Protein 2NXQ (pdb70)

Solvent-accessible surface area: 11080 Å² total; per-residue (Å²): 108,137,80,82,80,152,88,28,12,119,105,60,93,54,62,48,54,161,114,23,65,123,63,32,70,65,91,116,153,55,79,117,92,104,90,107,120,92,112,69,85,143,80,23,8,82,92,63,90,51,99,55,58,163,95,12,109,57,132,44,113,49,116,104,73,82,116,158,78,87,86,161,84,29,12,119,105,57,97,54,60,50,42,165,121,23,65,130,58,34,70,57,87,109,144,57,78,128,92,103,99,103,120,90,114,72,82,144,79,28,7,82,90,61,88,54,100,49,54,161,96,11,104,62,156,69,115,63,129,127

Secondary structure (DSSP, 8-state):
-HHHHHHH-TT-SS---HHHHHHHHHHHHHHHHHHHHHHHHHHH-TT-SSS--HHHHHHHTTTT--/-HHHHHHH-TT-SS---HHHHHHHHHHHHHHHHHHHHHHHHHHH-TT-SSS--HHHHHHH-S--

Organism: Entamoeba histolytica (strain ATCC 30459 / HM-1:IMSS / ABRM) (NCBI:txid294381)

GO terms:
  GO:0051015 actin filament binding (F, IDA)
  GO:0005509 calcium ion binding (F, IDA)
  GO:0001891 phagocytic cup (C, IDA)
  GO:0005737 cytoplasm (C, IDA)
  GO:0031143 pseudopodium (C, IDA)
  GO:0003785 actin monomer binding (F, IDA)
  GO:0045859 regulation of protein kinase activity (P, IDA)
  GO:0032231 regulation of actin filament bundle assembly (P, IDA)
  GO:1905303 positive regulation of macropinocytosis (P, IMP)
  GO:0050766 positive regulation of phagocytosis (P, IMP)

InterPro domains:
  IPR002048 EF-hand domain [PF13499] (4-62)
  IPR002048 EF-hand domain [PF13499] (77-132)
  IPR002048 EF-hand domain [PS50222] (1-32)
  IPR002048 EF-hand domain [PS50222] (33-68)
  IPR002048 EF-hand domain [PS50222] (72-107)
  IPR002048 EF-hand domain [PS50222] (108-134)
  IPR002048 EF-hand domain [SM00054] (1-29)
  IPR002048 EF-hand domain [SM00054] (37-65)
  IPR002048 EF-hand domain [SM00054] (76-104)
  IPR002048 EF-hand domain [SM00054] (108-134)
  IPR011992 EF-hand domain pair [SSF47473] (4-131)
  IPR018247 EF-Hand 1, calcium-binding site [PS00018] (10-22)
  IPR018247 EF-Hand 1, calcium-binding site [PS00018] (46-58)
  IPR018247 EF-Hand 1, calcium-binding site [PS00018] (85-97)
  IPR018247 EF-Hand 1, calcium-binding site [PS00018] (117-129)
  IPR039647 EF-hand domain pair protein CML-like [PTHR10891] (3-60)

Radius of gyration: 22.13 Å; Cα contacts (8 Å, |Δi|>4): 58; chains: 2; bounding box: 46×58×41 Å

Sequence (130 aa):
AEALFKEIDVNGDGAVSYEEVKAFVSKKRAIKNEQLLQLIFKSIDADGNGEIDQNEFAKFYGSIQGAEALFKEIDVNGDGAVSYEEVKAFVSKKRAIKNEQLLQLIFKSIDADGNGEIDQNEFAKFYGSI

CATH classification: 1.10.238.10

Structure (mmCIF, N/CA/C/O backbone):
data_2NXQ
#
_entry.id   2NXQ
#
_cell.length_a   95.250
_cell.length_b   95.250
_cell.length_c   64.996
_cell.angle_alpha   90.000
_cell.angle_beta   90.000
_cell.angle_gamma   120.000
#
_symmetry.space_group_name_H-M   'P 63'
#
loop_
_entity.id
_entity.type
_entity.pdbx_description
1 polymer 'Calcium-binding protein'
2 non-polymer 'CALCIUM ION'
3 non-polymer 'ACETATE ION'
4 water water
#
loop_
_atom_site.group_PDB
_atom_site.id
_atom_site.type_symbol
_atom_site.label_atom_id
_atom_site.label_alt_id
_atom_site.label_comp_id
_atom_site.label_asym_id
_atom_site.label_entity_id
_atom_site.label_seq_id
_atom_site.pdbx_PDB_ins_code
_atom_site.Cartn_x
_atom_site.Cartn_y
_atom_site.Cartn_z
_atom_site.occupancy
_atom_site.B_iso_or_equiv
_atom_site.auth_seq_id
_atom_site.auth_comp_id
_atom_site.auth_asym_id
_atom_site.auth_atom_id
_atom_site.pdbx_PDB_model_num
ATOM 1 N N . ALA A 1 2 ? 28.970 -48.661 11.361 1.00 95.39 2 ALA A N 1
ATOM 2 C CA . ALA A 1 2 ? 28.428 -47.416 10.712 1.00 96.52 2 ALA A CA 1
ATOM 3 C C . ALA A 1 2 ? 28.119 -47.679 9.243 1.00 96.31 2 ALA A C 1
ATOM 4 O O . ALA A 1 2 ? 29.022 -48.004 8.467 1.00 95.73 2 ALA A O 1
ATOM 6 N N . GLU A 1 3 ? 26.860 -47.481 8.855 1.00 95.81 3 GLU A N 1
ATOM 7 C CA . GLU A 1 3 ? 26.418 -47.776 7.497 1.00 93.90 3 GLU A CA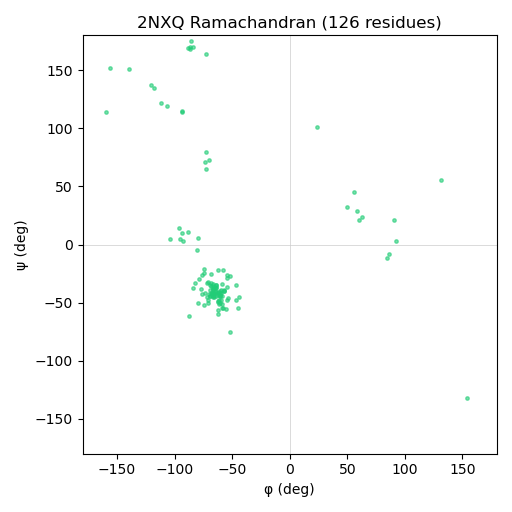 1
ATOM 8 C C . GLU A 1 3 ? 26.517 -46.774 6.356 1.00 89.90 3 GLU A C 1
ATOM 9 O O . GLU A 1 3 ? 27.175 -47.064 5.357 1.00 89.17 3 GLU A O 1
ATOM 15 N N . ALA A 1 4 ? 25.852 -45.625 6.444 1.00 85.45 4 ALA A N 1
ATOM 16 C CA . ALA A 1 4 ? 25.952 -44.689 5.327 1.00 80.75 4 ALA A CA 1
ATOM 17 C C . ALA A 1 4 ? 27.378 -44.175 5.337 1.00 77.21 4 ALA A C 1
ATOM 18 O O . ALA A 1 4 ? 27.930 -43.762 4.310 1.00 78.15 4 ALA A O 1
ATOM 20 N N . LEU A 1 5 ? 27.978 -44.228 6.519 1.00 71.68 5 LEU A N 1
ATOM 21 C CA . LEU A 1 5 ? 29.343 -43.789 6.680 1.00 67.53 5 LEU A CA 1
ATOM 22 C C . LEU A 1 5 ? 30.291 -44.692 5.904 1.00 64.81 5 LEU A C 1
ATOM 23 O O . LEU A 1 5 ? 31.190 -44.200 5.218 1.00 64.07 5 LEU A O 1
ATOM 28 N N . PHE A 1 6 ? 30.106 -46.008 5.995 1.00 61.66 6 PHE A N 1
ATOM 29 C CA . PHE A 1 6 ? 31.003 -46.905 5.268 1.00 58.61 6 PHE A CA 1
ATOM 30 C C . PHE A 1 6 ? 30.792 -46.714 3.772 1.00 57.93 6 PHE A C 1
ATOM 31 O O . PHE A 1 6 ? 31.752 -46.700 3.001 1.00 56.67 6 PHE A O 1
ATOM 39 N N . LYS A 1 7 ? 29.534 -46.505 3.385 1.00 58.68 7 LYS A N 1
ATOM 40 C CA . LYS A 1 7 ? 29.164 -46.304 1.988 1.00 58.58 7 LYS A CA 1
ATOM 41 C C . LYS A 1 7 ? 29.702 -44.980 1.494 1.00 57.50 7 LYS A C 1
ATOM 42 O O . LYS A 1 7 ? 30.096 -44.858 0.342 1.00 57.37 7 LYS A O 1
ATOM 48 N N . GLU A 1 8 ? 29.718 -43.985 2.371 1.00 57.83 8 GLU A N 1
ATOM 49 C CA . GLU A 1 8 ? 30.224 -42.670 2.000 1.00 57.05 8 GLU A CA 1
ATOM 50 C C . GLU A 1 8 ? 31.732 -42.750 1.726 1.00 56.68 8 GLU A C 1
ATOM 51 O O . GLU A 1 8 ? 32.235 -42.158 0.770 1.00 56.70 8 GLU A O 1
ATOM 57 N N . ILE A 1 9 ? 32.453 -43.492 2.561 1.00 54.12 9 ILE A N 1
ATOM 58 C CA . ILE A 1 9 ? 33.893 -43.622 2.388 1.00 55.61 9 ILE A CA 1
ATOM 59 C C . ILE A 1 9 ? 34.170 -44.529 1.196 1.00 56.75 9 ILE A C 1
ATOM 60 O O . ILE A 1 9 ? 35.053 -44.235 0.392 1.00 56.04 9 ILE A O 1
ATOM 65 N N . ASP A 1 10 ? 33.403 -45.619 1.084 1.00 56.97 10 ASP A N 1
ATOM 66 C CA . ASP A 1 10 ? 33.548 -46.593 -0.005 1.00 56.57 10 ASP A CA 1
ATOM 67 C C . ASP A 1 10 ? 33.006 -45.950 -1.278 1.00 57.43 10 ASP A C 1
ATOM 68 O O . ASP A 1 10 ? 31.898 -46.232 -1.715 1.00 58.33 10 ASP A O 1
ATOM 73 N N . VAL A 1 11 ? 33.820 -45.097 -1.883 1.00 58.57 11 VAL A N 1
ATOM 74 C CA . VAL A 1 11 ? 33.428 -44.364 -3.080 1.00 59.29 11 VAL A CA 1
ATOM 75 C C . VAL A 1 11 ? 33.185 -45.111 -4.400 1.00 60.79 11 VAL A C 1
ATOM 76 O O . VAL A 1 11 ? 32.339 -44.676 -5.176 1.00 60.37 11 VAL A O 1
ATOM 80 N N . ASN A 1 12 ? 33.916 -46.185 -4.700 1.00 60.56 12 ASN A N 1
ATOM 81 C CA . ASN A 1 12 ? 33.649 -46.887 -5.960 1.00 59.21 12 ASN A CA 1
ATOM 82 C C . ASN A 1 12 ? 32.650 -48.030 -5.710 1.00 59.37 12 ASN A C 1
ATOM 83 O O . ASN A 1 12 ? 32.406 -48.875 -6.573 1.00 59.63 12 ASN A O 1
ATOM 88 N N . GLY A 1 13 ? 32.084 -48.041 -4.507 1.00 59.98 13 GLY A N 1
ATOM 89 C CA . GLY A 1 13 ? 31.096 -49.033 -4.130 1.00 58.82 13 GLY A CA 1
ATOM 90 C C . GLY A 1 13 ? 31.417 -50.513 -4.170 1.00 59.27 13 GLY A C 1
ATOM 91 O O . GLY A 1 13 ? 30.496 -51.302 -4.330 1.00 59.63 13 GLY A O 1
ATOM 92 N N . ASP A 1 14 ? 32.665 -50.934 -3.980 1.00 59.65 14 ASP A N 1
ATOM 93 C CA . ASP A 1 14 ? 32.945 -52.378 -4.047 1.00 57.53 14 ASP A CA 1
ATOM 94 C C . ASP A 1 14 ? 32.990 -53.157 -2.733 1.00 56.57 14 ASP A C 1
ATOM 95 O O . ASP A 1 14 ? 33.463 -54.300 -2.707 1.00 56.39 14 ASP A O 1
ATOM 100 N N . GLY A 1 15 ? 32.499 -52.551 -1.654 1.00 56.09 15 GLY A N 1
ATOM 101 C CA . GLY A 1 15 ? 32.480 -53.204 -0.352 1.00 54.47 15 GLY A CA 1
ATOM 102 C C . GLY A 1 15 ? 33.752 -53.098 0.480 1.00 56.37 15 GLY A C 1
ATOM 103 O O . GLY A 1 15 ? 33.759 -53.428 1.659 1.00 57.86 15 GLY A O 1
ATOM 104 N N . ALA A 1 16 ? 34.840 -52.638 -0.120 1.00 56.22 16 ALA A N 1
ATOM 105 C CA . ALA A 1 16 ? 36.091 -52.526 0.613 1.00 56.67 16 ALA A CA 1
ATOM 106 C C . ALA A 1 16 ? 36.552 -51.076 0.675 1.00 56.43 16 ALA A C 1
ATOM 107 O O . ALA A 1 16 ? 36.502 -50.374 -0.319 1.00 55.22 16 ALA A O 1
ATOM 109 N N . VAL A 1 17 ? 36.979 -50.616 1.846 1.00 54.67 17 VAL A N 1
ATOM 110 C CA . VAL A 1 17 ? 37.484 -49.243 1.955 1.00 52.70 17 VAL A CA 1
ATOM 111 C C . VAL A 1 17 ? 38.997 -49.337 1.767 1.00 50.54 17 VAL A C 1
ATOM 112 O O . VAL A 1 17 ? 39.690 -49.960 2.571 1.00 49.71 17 VAL A O 1
ATOM 116 N N . SER A 1 18 ? 39.499 -48.757 0.680 1.00 48.41 18 SER A N 1
ATOM 117 C CA . SER A 1 18 ? 40.929 -48.786 0.385 1.00 49.60 18 SER A CA 1
ATOM 118 C C . SER A 1 18 ? 41.690 -47.647 1.077 1.00 51.34 18 SER A C 1
ATOM 119 O O . SER A 1 18 ? 41.083 -46.780 1.722 1.00 50.44 18 SER A O 1
ATOM 122 N N . TYR A 1 19 ? 43.017 -47.656 0.936 1.00 52.54 19 TYR A N 1
ATOM 123 C CA . TYR A 1 19 ? 43.849 -46.624 1.538 1.00 53.84 19 TYR A CA 1
ATOM 124 C C . TYR A 1 19 ? 43.572 -45.288 0.861 1.00 54.56 19 TYR A C 1
ATOM 125 O O . TYR A 1 19 ? 43.403 -44.277 1.528 1.00 54.99 19 TYR A O 1
ATOM 134 N N . GLU A 1 20 ? 43.496 -45.288 -0.461 1.00 56.85 20 GLU A N 1
ATOM 135 C CA . GLU A 1 20 ? 43.177 -44.073 -1.204 1.00 59.12 20 GLU A CA 1
ATOM 136 C C . GLU A 1 20 ? 41.886 -43.442 -0.696 1.00 58.52 20 GLU A C 1
ATOM 137 O O . GLU A 1 20 ? 41.804 -42.235 -0.493 1.00 59.05 20 GLU A O 1
ATOM 143 N N . GLU A 1 21 ? 40.872 -44.277 -0.512 1.00 57.11 21 GLU A N 1
ATOM 144 C CA . GLU A 1 21 ? 39.581 -43.803 -0.069 1.00 55.00 21 GLU A CA 1
ATOM 145 C C . GLU A 1 21 ? 39.586 -43.251 1.344 1.00 52.76 21 GLU A C 1
ATOM 146 O O . GLU A 1 21 ? 38.871 -42.291 1.641 1.00 51.69 21 GLU A O 1
ATOM 152 N N . VAL A 1 22 ? 40.377 -43.852 2.226 1.00 52.09 22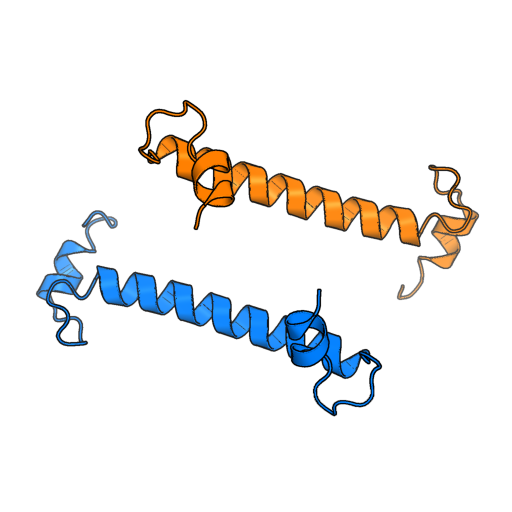 VAL A N 1
ATOM 153 C CA . VAL A 1 22 ? 40.442 -43.344 3.592 1.00 52.74 22 VAL A CA 1
ATOM 154 C C . VAL A 1 22 ? 41.114 -41.976 3.503 1.00 52.42 22 VAL A C 1
ATOM 155 O O . VAL A 1 22 ? 40.688 -41.012 4.144 1.00 52.25 22 VAL A O 1
ATOM 159 N N . LYS A 1 23 ? 42.146 -41.900 2.670 1.00 53.11 23 LYS A N 1
ATOM 160 C CA . LYS A 1 23 ? 42.903 -40.671 2.472 1.00 53.96 23 LYS A CA 1
ATOM 161 C C . LYS A 1 23 ? 42.096 -39.561 1.805 1.00 52.88 23 LYS A C 1
ATOM 162 O O . LYS A 1 23 ? 42.242 -38.400 2.160 1.00 54.26 23 LYS A O 1
ATOM 168 N N . ALA A 1 24 ? 41.248 -39.912 0.842 1.00 51.34 24 ALA A N 1
ATOM 169 C CA . ALA A 1 24 ? 40.422 -38.916 0.165 1.00 49.06 24 ALA A CA 1
ATOM 170 C C . ALA A 1 24 ? 39.337 -38.434 1.126 1.00 48.67 24 ALA A C 1
ATOM 171 O O . ALA A 1 24 ? 38.942 -37.263 1.102 1.00 50.72 24 ALA A O 1
ATOM 173 N N . PHE A 1 25 ? 38.886 -39.337 1.992 1.00 46.74 25 PHE A N 1
ATOM 174 C CA . PHE A 1 25 ? 37.844 -39.047 2.968 1.00 45.55 25 PHE A CA 1
ATOM 175 C C . PHE A 1 25 ? 38.295 -38.131 4.091 1.00 47.15 25 PHE A C 1
ATOM 176 O O . PHE A 1 25 ? 37.609 -37.168 4.421 1.00 47.06 25 PHE A O 1
ATOM 184 N N . VAL A 1 26 ? 39.426 -38.462 4.705 1.00 48.49 26 VAL A N 1
ATOM 185 C CA . VAL A 1 26 ? 39.983 -37.653 5.778 1.00 51.01 26 VAL A CA 1
ATOM 186 C C . VAL A 1 26 ? 40.248 -36.259 5.179 1.00 52.16 26 VAL A C 1
ATOM 187 O O . VAL A 1 26 ? 40.006 -35.230 5.812 1.00 51.87 26 VAL A O 1
ATOM 191 N N . SER A 1 27 ? 40.720 -36.239 3.939 1.00 52.43 27 SER A N 1
ATOM 192 C CA . SER A 1 27 ? 41.016 -34.987 3.259 1.00 53.05 27 SER A CA 1
ATOM 193 C C . SER A 1 27 ? 39.789 -34.080 3.062 1.00 54.74 27 SER A C 1
ATOM 194 O O . SER A 1 27 ? 39.830 -32.891 3.392 1.00 54.90 27 SER A O 1
ATOM 197 N N . LYS A 1 28 ? 38.697 -34.630 2.535 1.00 56.89 28 LYS A N 1
ATOM 198 C CA . LYS A 1 28 ? 37.502 -33.826 2.322 1.00 58.10 28 LYS A CA 1
ATOM 199 C C . LYS A 1 28 ? 36.769 -33.529 3.627 1.00 57.99 28 LYS A C 1
ATOM 200 O O . LYS A 1 28 ? 36.057 -32.533 3.736 1.00 60.20 28 LYS A O 1
ATOM 206 N N . LYS A 1 29 ? 36.948 -34.376 4.631 1.00 57.79 29 LYS A N 1
ATOM 207 C CA . LYS A 1 29 ? 36.302 -34.140 5.919 1.00 59.04 29 LYS A CA 1
ATOM 208 C C . LYS A 1 29 ? 36.903 -32.874 6.508 1.00 57.75 29 LYS A C 1
ATOM 209 O O . LYS A 1 29 ? 36.200 -32.017 7.029 1.00 56.90 29 LYS A O 1
ATOM 215 N N . ARG A 1 30 ? 38.221 -32.773 6.409 1.00 57.71 30 ARG A N 1
ATOM 216 C CA . ARG A 1 30 ? 38.958 -31.622 6.910 1.00 57.99 30 ARG A CA 1
ATOM 217 C C . ARG A 1 30 ? 38.557 -30.343 6.149 1.00 55.90 30 ARG A C 1
ATOM 218 O O . ARG A 1 30 ? 38.333 -29.295 6.753 1.00 55.11 30 ARG A O 1
ATOM 226 N N . ALA A 1 31 ? 38.465 -30.439 4.823 1.00 53.57 31 ALA A N 1
ATOM 227 C CA . ALA A 1 31 ? 38.091 -29.297 3.996 1.00 52.08 31 ALA A CA 1
ATOM 228 C C . ALA A 1 31 ? 36.705 -28.788 4.372 1.00 51.01 31 ALA A C 1
ATOM 229 O O . ALA A 1 31 ? 36.482 -27.585 4.458 1.00 53.20 31 ALA A O 1
ATOM 231 N N . ILE A 1 32 ? 35.778 -29.707 4.607 1.00 51.29 32 ILE A N 1
ATOM 232 C CA . ILE A 1 32 ? 34.412 -29.350 4.974 1.00 51.44 32 ILE A CA 1
ATOM 233 C C . ILE A 1 32 ? 34.354 -28.663 6.326 1.00 51.40 32 ILE A C 1
ATOM 234 O O . ILE A 1 32 ? 33.644 -27.681 6.504 1.00 52.30 32 ILE A O 1
ATOM 239 N N . LYS A 1 33 ? 35.121 -29.178 7.274 1.00 53.16 33 LYS A N 1
ATOM 240 C CA . LYS A 1 33 ? 35.155 -28.617 8.615 1.00 55.48 33 LYS A CA 1
ATOM 241 C C . LYS A 1 33 ? 35.713 -27.194 8.616 1.00 54.58 33 LYS A C 1
ATOM 242 O O . LYS A 1 33 ? 35.300 -26.345 9.406 1.00 53.88 33 LYS A O 1
ATOM 248 N N . ASN A 1 34 ? 36.674 -26.949 7.738 1.00 54.04 34 ASN A N 1
ATOM 249 C CA . ASN A 1 34 ? 37.274 -25.637 7.621 1.00 54.76 34 ASN A CA 1
ATOM 250 C C . ASN A 1 34 ? 36.265 -24.657 7.041 1.00 53.60 34 ASN A C 1
ATOM 251 O O . ASN A 1 34 ? 36.132 -23.552 7.541 1.00 51.50 34 ASN A O 1
ATOM 256 N N . GLU A 1 35 ? 35.542 -25.078 6.008 1.00 54.52 35 GLU A N 1
ATOM 257 C CA . GLU A 1 35 ? 34.519 -24.238 5.385 1.00 56.92 35 GLU A CA 1
ATOM 258 C C . GLU A 1 35 ? 33.455 -23.837 6.400 1.00 55.87 35 GLU A C 1
ATOM 259 O O . GLU A 1 35 ? 33.123 -22.664 6.537 1.00 56.00 35 GLU A O 1
ATOM 265 N N . GLN A 1 36 ? 32.919 -24.828 7.107 1.00 56.17 36 GLN A N 1
ATOM 266 C CA . GLN A 1 36 ? 31.853 -24.585 8.076 1.00 55.32 36 GLN A CA 1
ATOM 267 C C . GLN A 1 36 ? 32.245 -23.592 9.145 1.00 54.36 36 GLN A C 1
ATOM 268 O O . GLN A 1 36 ? 31.433 -22.767 9.547 1.00 54.88 36 GLN A O 1
ATOM 274 N N . LEU A 1 37 ? 33.486 -23.658 9.609 1.00 53.55 37 LEU A N 1
ATOM 275 C CA . LEU A 1 37 ? 33.922 -22.723 10.627 1.00 53.56 37 LEU A CA 1
ATOM 276 C C . LEU A 1 37 ? 34.032 -21.315 10.033 1.00 56.30 37 LEU A C 1
ATOM 277 O O . LEU A 1 37 ? 33.573 -20.348 10.655 1.00 56.23 37 LEU A O 1
ATOM 282 N N . LEU A 1 38 ? 34.617 -21.203 8.834 1.00 56.10 38 LEU A N 1
ATOM 283 C CA . LEU A 1 38 ? 34.785 -19.907 8.176 1.00 56.72 38 LEU A CA 1
ATOM 284 C C . LEU A 1 38 ? 33.434 -19.281 7.909 1.00 56.43 38 LEU A C 1
ATOM 285 O O . LEU A 1 38 ? 33.221 -18.111 8.199 1.00 56.32 38 LEU A O 1
ATOM 290 N N . GLN A 1 39 ? 32.524 -20.065 7.344 1.00 56.65 39 GLN A N 1
ATOM 291 C CA . GLN A 1 39 ? 31.185 -19.575 7.051 1.00 57.09 39 GLN A CA 1
ATOM 292 C C . GLN A 1 39 ? 30.482 -19.105 8.309 1.00 56.68 39 GLN A C 1
ATOM 293 O O . GLN A 1 39 ? 29.807 -18.086 8.305 1.00 57.20 39 GLN A O 1
ATOM 299 N N . LEU A 1 40 ? 30.626 -19.861 9.382 1.00 56.60 40 LEU A N 1
ATOM 300 C CA . LEU A 1 40 ? 29.984 -19.488 10.623 1.00 55.70 40 LEU A CA 1
ATOM 301 C C . LEU A 1 40 ? 30.577 -18.163 11.117 1.00 55.34 40 LEU A C 1
ATOM 302 O O . LEU A 1 40 ? 29.865 -17.315 11.646 1.00 56.24 40 LEU A O 1
ATOM 307 N N . ILE A 1 41 ? 31.879 -17.983 10.937 1.00 54.35 41 ILE A N 1
ATOM 308 C CA . ILE A 1 41 ? 32.523 -16.750 11.364 1.00 54.54 41 ILE A CA 1
ATOM 309 C C . ILE A 1 41 ? 32.048 -15.595 10.477 1.00 57.02 41 ILE A C 1
ATOM 310 O O . ILE A 1 41 ? 31.819 -14.474 10.955 1.00 56.48 41 ILE A O 1
ATOM 315 N N . PHE A 1 42 ? 31.902 -15.876 9.187 1.00 56.17 42 PHE A N 1
ATOM 316 C CA . PHE A 1 42 ? 31.428 -14.873 8.250 1.00 58.04 42 PHE A CA 1
ATOM 317 C C . PHE A 1 42 ? 30.005 -14.464 8.661 1.00 59.07 42 PHE A C 1
ATOM 318 O O . PHE A 1 42 ? 29.744 -13.293 8.958 1.00 58.91 42 PHE A O 1
ATOM 326 N N . LYS A 1 43 ? 29.096 -15.440 8.672 1.00 59.76 43 LYS A N 1
ATOM 327 C CA . LYS A 1 43 ? 27.708 -15.209 9.040 1.00 60.13 43 LYS A CA 1
ATOM 328 C C . LYS A 1 43 ? 27.550 -14.390 10.308 1.00 60.67 43 LYS A C 1
ATOM 329 O O . LYS A 1 43 ? 2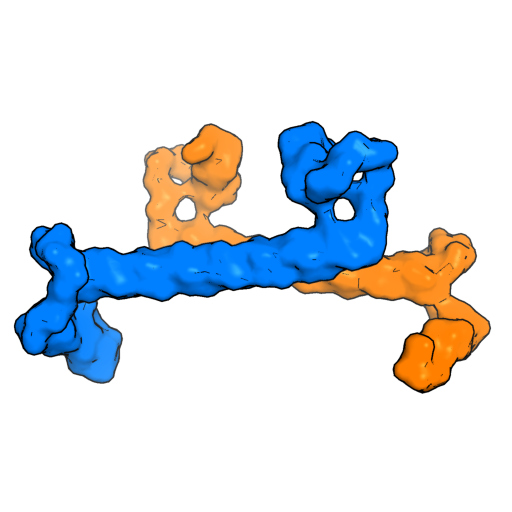6.612 -13.617 10.427 1.00 61.23 43 LYS A O 1
ATOM 335 N N . SER A 1 44 ? 28.455 -14.568 11.260 1.00 61.05 44 SER A N 1
ATOM 336 C CA . SER A 1 44 ? 28.377 -13.852 12.521 1.00 63.99 44 SER A CA 1
ATOM 337 C C . SER A 1 44 ? 28.811 -12.388 12.405 1.00 65.75 44 SER A C 1
ATOM 338 O O . SER A 1 44 ? 28.383 -11.544 13.196 1.00 67.65 44 SER A O 1
ATOM 341 N N . ILE A 1 45 ? 29.668 -12.088 11.432 1.00 65.18 45 ILE A N 1
ATOM 342 C CA . ILE A 1 45 ? 30.122 -10.719 11.235 1.00 63.17 45 ILE A CA 1
ATOM 343 C C . ILE A 1 45 ? 29.077 -9.998 10.389 1.00 63.97 45 ILE A C 1
ATOM 344 O O . ILE A 1 45 ? 28.797 -8.818 10.610 1.00 63.70 45 ILE A O 1
ATOM 349 N N . ASP A 1 46 ? 28.513 -10.721 9.420 1.00 63.87 46 ASP A N 1
ATOM 350 C CA . ASP A 1 46 ? 27.488 -10.202 8.517 1.00 65.90 46 ASP A CA 1
ATOM 351 C C . ASP A 1 46 ? 26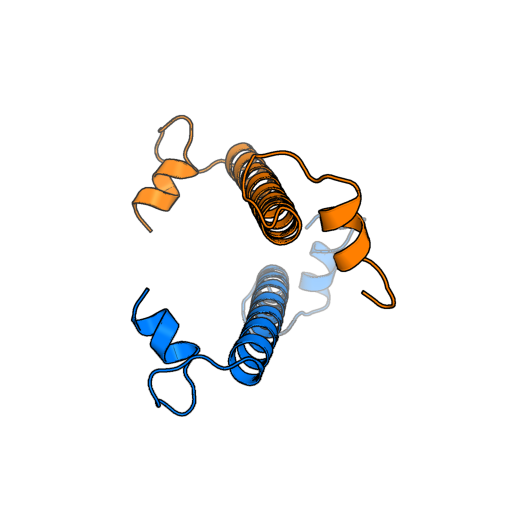.182 -10.077 9.296 1.00 68.39 46 ASP A C 1
ATOM 352 O O . ASP A 1 46 ? 25.229 -10.823 9.060 1.00 68.79 46 ASP A O 1
ATOM 357 N N . ALA A 1 47 ? 26.140 -9.113 10.211 1.00 70.88 47 ALA A N 1
ATOM 358 C CA . ALA A 1 47 ? 24.978 -8.896 11.063 1.00 72.87 47 ALA A CA 1
ATOM 359 C C . ALA A 1 47 ? 23.610 -8.766 10.399 1.00 74.65 47 ALA A C 1
ATOM 360 O O . ALA A 1 47 ? 22.614 -9.097 11.029 1.00 75.62 47 ALA A O 1
ATOM 362 N N . ASP A 1 48 ? 23.524 -8.318 9.150 1.00 76.10 48 ASP A N 1
ATOM 363 C CA . ASP A 1 48 ? 22.201 -8.207 8.537 1.00 76.91 48 ASP A CA 1
ATOM 364 C C . ASP A 1 48 ? 21.901 -9.310 7.524 1.00 76.46 48 ASP A C 1
ATOM 365 O O . ASP A 1 48 ? 20.868 -9.278 6.853 1.00 78.51 48 ASP A O 1
ATOM 370 N N . GLY A 1 49 ? 22.808 -10.274 7.402 1.00 74.73 49 GLY A N 1
ATOM 371 C CA . GLY A 1 49 ? 22.608 -11.388 6.490 1.00 72.08 49 GLY A CA 1
ATOM 372 C C . GLY A 1 49 ? 22.449 -11.132 5.001 1.00 72.06 49 GLY A C 1
ATOM 373 O O . GLY A 1 49 ? 21.905 -11.978 4.296 1.00 71.52 49 GLY A O 1
ATOM 374 N N . ASN A 1 50 ? 22.904 -9.989 4.500 1.00 71.61 50 ASN A N 1
ATOM 375 C CA . ASN A 1 50 ? 22.774 -9.735 3.067 1.00 71.61 50 ASN A CA 1
ATOM 376 C C . ASN A 1 50 ? 23.892 -10.456 2.281 1.00 71.10 50 ASN A C 1
ATOM 377 O O . ASN A 1 50 ? 23.914 -10.410 1.046 1.00 70.57 50 ASN A O 1
ATOM 382 N N . GLY A 1 51 ? 24.829 -11.094 2.991 1.00 70.23 51 GLY A N 1
ATOM 383 C CA . GLY A 1 51 ? 25.893 -11.837 2.322 1.00 70.86 51 GLY A CA 1
ATOM 384 C C . GLY A 1 51 ? 27.182 -11.105 1.992 1.00 71.12 51 GLY A C 1
ATOM 385 O O . GLY A 1 51 ? 27.943 -11.538 1.124 1.00 71.96 51 GLY A O 1
ATOM 386 N N . GLU A 1 52 ? 27.443 -10.011 2.692 1.00 70.02 52 GLU A N 1
ATOM 387 C CA . GLU A 1 52 ? 28.634 -9.217 2.451 1.00 70.16 52 GLU A CA 1
ATOM 388 C C . GLU A 1 52 ? 28.900 -8.465 3.749 1.00 68.33 52 GLU A C 1
ATOM 389 O O . GLU A 1 52 ? 27.973 -8.188 4.489 1.00 67.83 52 GLU A O 1
ATOM 395 N N . ILE A 1 53 ? 30.147 -8.130 4.043 1.00 66.11 53 ILE A N 1
ATOM 396 C CA . ILE A 1 53 ? 30.420 -7.386 5.267 1.00 65.03 53 ILE A CA 1
ATOM 397 C C . ILE A 1 53 ? 30.761 -5.944 4.905 1.00 66.40 53 ILE A C 1
ATOM 398 O O . ILE A 1 53 ? 31.716 -5.692 4.161 1.00 67.68 53 ILE A O 1
ATOM 403 N N . ASP A 1 54 ? 29.959 -4.996 5.385 1.00 66.39 54 ASP A N 1
ATOM 404 C CA . ASP A 1 54 ? 30.242 -3.594 5.095 1.00 67.11 54 ASP A CA 1
ATOM 405 C C . ASP A 1 54 ? 31.174 -3.099 6.185 1.00 67.02 54 ASP A C 1
ATOM 406 O O . ASP A 1 54 ? 31.385 -3.800 7.173 1.00 67.62 54 ASP A O 1
ATOM 411 N N . GLN A 1 55 ? 31.744 -1.913 6.008 1.00 68.14 55 GLN A N 1
ATOM 412 C CA . GLN A 1 55 ? 32.699 -1.392 6.977 1.00 68.15 55 GLN A CA 1
ATOM 413 C C . GLN A 1 55 ? 32.158 -1.268 8.377 1.00 68.99 55 GLN A C 1
ATOM 414 O O . GLN A 1 55 ? 32.932 -1.220 9.334 1.00 69.56 55 GLN A O 1
ATOM 420 N N . ASN A 1 56 ? 30.839 -1.204 8.515 1.00 70.66 56 ASN A N 1
ATOM 421 C CA . ASN A 1 56 ? 30.259 -1.050 9.841 1.00 71.83 56 ASN A CA 1
ATOM 422 C C . ASN A 1 56 ? 30.244 -2.391 10.550 1.00 70.10 56 ASN A C 1
ATOM 423 O O . ASN A 1 56 ? 30.712 -2.513 11.685 1.00 70.18 56 ASN A O 1
ATOM 428 N N . GLU A 1 57 ? 29.727 -3.407 9.874 1.00 68.32 57 GLU A N 1
ATOM 429 C CA . GLU A 1 57 ? 29.711 -4.732 10.471 1.00 66.02 57 GLU A CA 1
ATOM 430 C C . GLU A 1 57 ? 31.132 -5.109 10.813 1.00 66.48 57 GLU A C 1
ATOM 431 O O . GLU A 1 57 ? 31.386 -5.692 11.868 1.00 66.68 57 GLU A O 1
ATOM 437 N N . PHE A 1 58 ? 32.052 -4.753 9.918 1.00 65.19 58 PHE A N 1
ATOM 438 C CA . PHE A 1 58 ? 33.467 -5.047 10.099 1.00 66.29 58 PHE A CA 1
ATOM 439 C C . PHE A 1 58 ? 34.034 -4.301 11.295 1.00 66.77 58 PHE A C 1
ATOM 440 O O . PHE A 1 58 ? 34.887 -4.821 12.006 1.00 66.23 58 PHE A O 1
ATOM 448 N N . ALA A 1 59 ? 33.570 -3.073 11.495 1.00 69.76 59 ALA A N 1
ATOM 449 C CA . ALA A 1 59 ? 34.044 -2.229 12.588 1.00 71.11 59 ALA A CA 1
ATOM 450 C C . ALA A 1 59 ? 33.662 -2.757 13.968 1.00 71.82 59 ALA A C 1
ATOM 451 O O . ALA A 1 59 ? 34.494 -2.768 14.882 1.00 70.47 59 ALA A O 1
ATOM 453 N N . LYS A 1 60 ? 32.408 -3.176 14.134 1.00 73.21 60 LYS A N 1
ATOM 454 C CA . LYS A 1 60 ? 31.973 -3.702 15.429 1.00 77.01 60 LYS A CA 1
ATOM 455 C C . LYS A 1 60 ? 32.858 -4.879 15.808 1.00 78.78 60 LYS A C 1
ATOM 456 O O . LYS A 1 60 ? 33.469 -4.895 16.881 1.00 78.94 60 LYS A O 1
ATOM 462 N N . PHE A 1 61 ? 32.922 -5.853 14.906 1.00 79.85 61 PHE A N 1
ATOM 463 C CA . PHE A 1 61 ? 33.729 -7.045 15.082 1.00 81.17 61 PHE A CA 1
ATOM 464 C C . PHE A 1 61 ? 35.115 -6.716 15.625 1.00 83.52 61 PHE A C 1
ATOM 465 O O . PHE A 1 61 ? 35.602 -7.397 16.523 1.00 84.19 61 PHE A O 1
ATOM 473 N N . TYR A 1 62 ? 35.770 -5.695 15.083 1.00 86.85 62 TYR A N 1
ATOM 474 C CA . TYR A 1 62 ? 37.091 -5.354 15.595 1.00 91.54 62 TYR A CA 1
ATOM 475 C C . TYR A 1 62 ? 37.040 -4.449 16.824 1.00 95.16 62 TYR A C 1
ATOM 476 O O . TYR A 1 62 ? 35.976 -3.944 17.208 1.00 95.30 62 TYR A O 1
ATOM 485 N N . GLY A 1 63 ? 38.199 -4.277 17.450 1.00 98.54 63 GLY A N 1
ATOM 486 C CA . GLY A 1 63 ? 38.305 -3.455 18.641 1.00 102.52 63 GLY A CA 1
ATOM 487 C C . GLY A 1 63 ? 39.067 -4.309 19.627 1.00 105.41 63 GLY A C 1
ATOM 488 O O . GLY A 1 63 ? 38.624 -4.532 20.760 1.00 106.17 63 GLY A O 1
ATOM 489 N N . SER A 1 64 ? 40.248 -4.748 1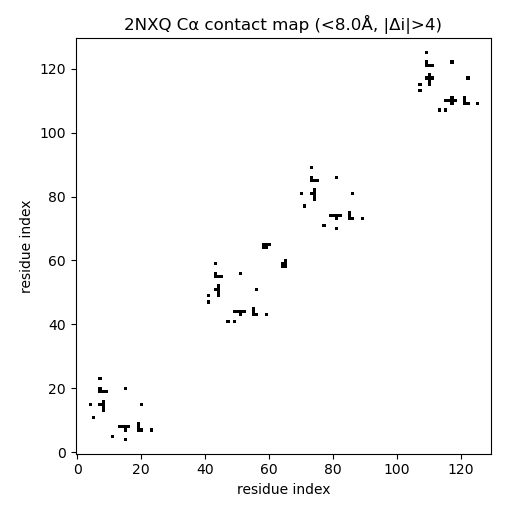9.190 1.00 107.73 64 SER A N 1
ATOM 490 C CA . SER A 1 64 ?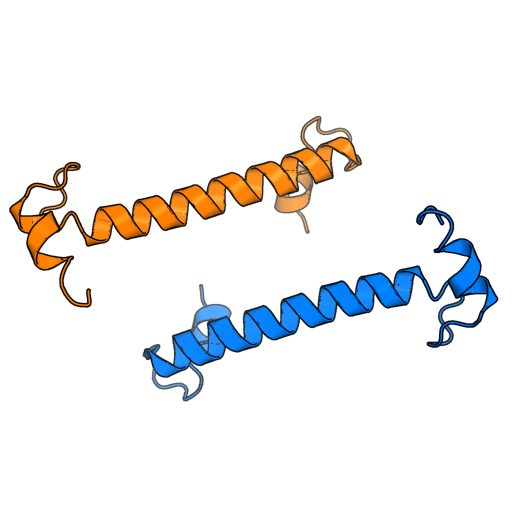 41.068 -5.658 19.978 1.00 109.81 64 SER A CA 1
ATOM 491 C C . SER A 1 64 ? 39.974 -6.727 20.109 1.00 110.88 64 SER A C 1
ATOM 492 O O . SER A 1 64 ? 39.711 -7.279 21.184 1.00 111.30 64 SER A O 1
ATOM 495 N N . ILE A 1 65 ? 39.355 -6.963 18.944 1.00 112.22 65 ILE A N 1
ATOM 496 C CA . ILE A 1 65 ? 38.218 -7.846 18.692 1.00 112.85 65 ILE A CA 1
ATOM 497 C C . ILE A 1 65 ? 37.298 -8.173 19.872 1.00 112.86 65 ILE A C 1
ATOM 498 O O . ILE A 1 65 ? 37.591 -8.962 20.773 1.00 113.51 65 ILE A O 1
ATOM 503 N N . GLN A 1 66 ? 36.183 -7.460 19.852 1.00 112.67 66 GLN A N 1
ATOM 504 C CA . GLN A 1 66 ? 35.121 -7.572 20.827 1.00 111.53 66 GLN A CA 1
ATOM 505 C C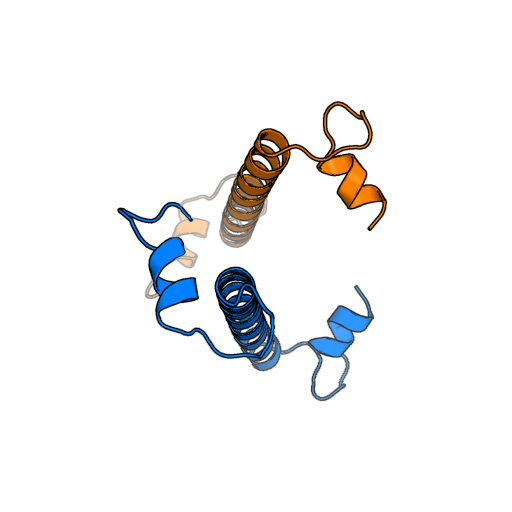 . GLN A 1 66 ? 34.018 -6.963 19.983 1.00 110.94 66 GLN A C 1
ATOM 506 O O . GLN A 1 66 ? 34.101 -5.791 19.608 1.00 110.41 66 GLN A O 1
ATOM 508 N N . GLY A 1 67 ? 33.018 -7.758 19.629 1.00 110.66 67 GLY A N 1
ATOM 509 C CA . GLY A 1 67 ? 31.951 -7.234 18.800 1.00 110.60 67 GLY A CA 1
ATOM 510 C C . GLY A 1 67 ? 31.123 -8.366 18.229 1.00 111.34 67 GLY A C 1
ATOM 511 O O . GLY A 1 67 ? 31.372 -8.800 17.080 1.00 109.76 67 GLY A O 1
ATOM 512 N N . ALA B 1 2 ? 20.076 -32.134 18.404 1.00 95.47 2 ALA B N 1
ATOM 513 C CA . ALA B 1 2 ? 20.129 -33.613 18.635 1.00 95.82 2 ALA B CA 1
ATOM 514 C C . ALA B 1 2 ? 19.992 -34.020 20.119 1.00 95.77 2 ALA B C 1
ATOM 515 O O . ALA B 1 2 ? 20.571 -33.391 21.006 1.00 95.11 2 ALA B O 1
ATOM 517 N N . GLU B 1 3 ? 19.249 -35.106 20.348 1.00 95.42 3 GLU B N 1
ATOM 518 C CA . GLU B 1 3 ? 18.909 -35.683 21.664 1.00 93.30 3 GLU B CA 1
ATOM 519 C C . GLU B 1 3 ? 19.913 -36.043 22.783 1.00 90.15 3 GLU B C 1
ATOM 520 O O . GLU B 1 3 ? 19.979 -35.353 23.803 1.00 90.58 3 GLU B O 1
ATOM 526 N N . ALA B 1 4 ? 20.650 -37.141 22.637 1.00 85.59 4 ALA B N 1
ATOM 527 C CA . ALA B 1 4 ? 21.578 -37.545 23.697 1.00 80.40 4 ALA B CA 1
ATOM 528 C C . ALA B 1 4 ? 22.774 -36.624 23.801 1.00 76.71 4 ALA B C 1
ATOM 529 O O . ALA B 1 4 ? 23.317 -36.398 24.883 1.00 76.72 4 ALA B O 1
ATOM 531 N N . LEU B 1 5 ? 23.181 -36.092 22.662 1.00 72.37 5 LEU B N 1
ATOM 532 C CA . LEU B 1 5 ? 24.305 -35.186 22.623 1.00 68.42 5 LEU B CA 1
ATOM 533 C C . LEU B 1 5 ? 24.010 -33.937 23.453 1.00 65.54 5 LEU B C 1
ATOM 534 O O . LEU B 1 5 ? 24.872 -33.460 24.191 1.00 64.25 5 LEU B O 1
ATOM 539 N N . PHE B 1 6 ? 22.796 -33.408 23.353 1.00 61.71 6 PHE B N 1
ATOM 540 C CA . PHE B 1 6 ? 22.465 -32.210 24.117 1.00 59.19 6 PHE B CA 1
ATOM 541 C C . PHE B 1 6 ? 22.516 -32.496 25.620 1.00 57.98 6 PHE B C 1
ATOM 542 O O . PHE B 1 6 ? 22.944 -31.646 26.408 1.00 56.49 6 PHE B O 1
ATOM 550 N N . LYS B 1 7 ? 22.090 -33.698 26.006 1.00 57.51 7 LYS B N 1
ATOM 551 C CA . LYS B 1 7 ? 22.091 -34.095 27.409 1.00 56.99 7 LYS B CA 1
ATOM 552 C C . LYS B 1 7 ? 23.516 -34.266 27.884 1.00 56.23 7 LYS B C 1
ATOM 553 O O . LYS B 1 7 ? 23.836 -33.967 29.028 1.00 55.52 7 LYS B O 1
ATOM 559 N N . GLU B 1 8 ? 24.378 -34.750 27.001 1.00 57.34 8 GLU B N 1
ATOM 560 C CA . GLU B 1 8 ? 25.769 -34.949 27.367 1.00 57.77 8 GLU B CA 1
ATOM 561 C C . GLU B 1 8 ? 26.479 -33.621 27.629 1.00 57.06 8 GLU B C 1
ATOM 562 O O . GLU B 1 8 ? 27.293 -33.512 28.546 1.00 58.29 8 GLU B O 1
ATOM 568 N N . ILE B 1 9 ? 26.184 -32.608 26.824 1.00 55.30 9 ILE B N 1
ATOM 569 C CA . ILE B 1 9 ? 26.817 -31.312 27.019 1.00 55.05 9 ILE B CA 1
ATOM 570 C C . ILE B 1 9 ? 26.155 -30.623 28.211 1.00 56.32 9 ILE B C 1
ATOM 571 O O . ILE B 1 9 ? 26.841 -30.032 29.038 1.00 55.44 9 ILE B O 1
ATOM 576 N N . ASP B 1 10 ? 24.821 -30.704 28.291 1.00 56.81 10 ASP B N 1
ATOM 577 C CA . ASP B 1 10 ? 24.060 -30.090 29.388 1.00 56.37 10 ASP B CA 1
ATOM 578 C C . ASP B 1 10 ? 24.323 -30.866 30.672 1.00 56.94 10 ASP B C 1
ATOM 579 O O . ASP B 1 10 ? 23.472 -31.584 31.177 1.00 57.14 10 ASP B O 1
ATOM 584 N N . VAL B 1 11 ? 25.520 -30.693 31.206 1.00 57.72 11 VAL B N 1
ATOM 585 C CA . VAL B 1 11 ? 25.954 -31.399 32.408 1.00 58.49 11 VAL B CA 1
ATOM 586 C C . VAL B 1 11 ? 25.179 -31.249 33.732 1.00 59.51 11 VAL B C 1
ATOM 587 O O . VAL B 1 11 ? 25.120 -32.201 34.511 1.00 59.54 11 VAL B O 1
ATOM 591 N N . ASN B 1 12 ? 24.607 -30.080 34.015 1.00 59.39 12 ASN B N 1
ATOM 592 C CA . ASN B 1 12 ? 23.867 -29.932 35.268 1.00 58.33 12 ASN B CA 1
ATOM 593 C C . ASN B 1 12 ? 22.370 -30.185 35.057 1.00 58.79 12 ASN B C 1
ATOM 594 O O . ASN B 1 12 ? 21.556 -30.005 35.969 1.00 58.20 12 ASN B O 1
ATOM 599 N N . GLY B 1 13 ? 22.024 -30.583 33.835 1.00 59.41 13 GLY B N 1
ATOM 600 C CA . GLY B 1 13 ? 20.658 -30.927 33.481 1.00 57.34 13 GLY B CA 1
ATOM 601 C C . GLY B 1 13 ? 19.521 -29.940 33.533 1.00 57.47 13 GLY B C 1
ATOM 602 O O . GLY B 1 13 ? 18.378 -30.364 33.619 1.00 56.77 13 GLY B O 1
ATOM 603 N N . ASP B 1 14 ? 19.791 -28.644 33.454 1.00 58.36 14 ASP B N 1
ATOM 604 C CA . ASP B 1 14 ? 18.700 -27.674 33.515 1.00 56.69 14 ASP B CA 1
ATOM 605 C C . ASP B 1 14 ? 18.049 -27.313 32.198 1.00 56.22 14 ASP B C 1
ATOM 606 O O . ASP B 1 14 ? 17.279 -26.351 32.147 1.00 57.62 14 ASP B O 1
ATOM 611 N N . GLY B 1 15 ? 18.363 -28.050 31.136 1.00 55.54 15 GLY B N 1
ATOM 612 C CA . GLY B 1 15 ? 17.776 -27.770 29.834 1.00 54.34 15 GLY B CA 1
ATOM 613 C C . GLY B 1 15 ? 18.488 -26.720 28.995 1.00 55.32 15 GLY B C 1
ATOM 614 O O . GLY B 1 15 ? 18.154 -26.525 27.840 1.00 56.93 15 GLY B O 1
ATOM 615 N N . ALA B 1 16 ? 19.469 -26.033 29.559 1.00 54.89 16 ALA B N 1
ATOM 616 C CA . ALA B 1 16 ? 20.181 -25.012 28.797 1.00 56.39 16 ALA B CA 1
ATOM 617 C C . ALA B 1 16 ? 21.661 -25.346 28.713 1.00 55.83 16 ALA B C 1
ATOM 618 O O . ALA B 1 16 ? 22.234 -25.777 29.688 1.00 55.14 16 ALA B O 1
ATOM 620 N N . VAL B 1 17 ? 22.285 -25.179 27.552 1.00 54.73 17 VAL B N 1
ATOM 621 C CA . VAL B 1 17 ? 23.726 -25.441 27.450 1.00 53.18 17 VAL B CA 1
ATOM 622 C C . VAL B 1 17 ? 24.403 -24.092 27.677 1.00 51.38 17 VAL B C 1
ATOM 623 O O . VAL B 1 17 ? 24.192 -23.150 26.910 1.00 50.05 17 VAL B O 1
ATOM 627 N N . SER B 1 18 ? 25.161 -23.975 28.764 1.00 50.36 18 SER B N 1
ATOM 628 C CA . SER B 1 18 ? 25.834 -22.712 29.072 1.00 50.97 18 SER B CA 1
ATOM 629 C C . SER B 1 18 ? 27.199 -22.581 28.384 1.00 52.81 18 SER B C 1
ATOM 630 O O . SER B 1 18 ? 27.715 -23.548 27.814 1.00 51.44 18 SER B O 1
ATOM 633 N N . TYR B 1 19 ? 27.781 -21.383 28.443 1.00 54.93 19 TYR B N 1
ATOM 634 C CA . TYR B 1 19 ? 29.082 -21.153 27.829 1.00 55.62 19 TYR B CA 1
ATOM 635 C C . TYR B 1 19 ? 30.148 -22.027 28.468 1.00 55.99 19 TYR B C 1
ATOM 636 O O . TYR B 1 19 ? 30.909 -22.693 27.772 1.00 56.26 19 TYR B O 1
ATOM 645 N N . GLU B 1 20 ? 30.199 -22.030 29.793 1.00 57.18 20 GLU B N 1
ATOM 646 C CA . GLU B 1 20 ? 31.171 -22.846 30.499 1.00 60.17 20 GLU B CA 1
ATOM 647 C C . GLU B 1 20 ? 30.972 -24.346 30.229 1.00 58.63 20 GLU B C 1
ATOM 648 O O . GLU B 1 20 ? 31.898 -25.140 30.380 1.00 59.80 20 GLU B O 1
ATOM 654 N N . GLU B 1 21 ? 29.772 -24.738 29.814 1.00 56.81 21 GLU B N 1
ATOM 655 C CA . GLU B 1 21 ? 29.511 -26.146 29.520 1.00 53.63 21 GLU B CA 1
ATOM 656 C C . GLU B 1 21 ? 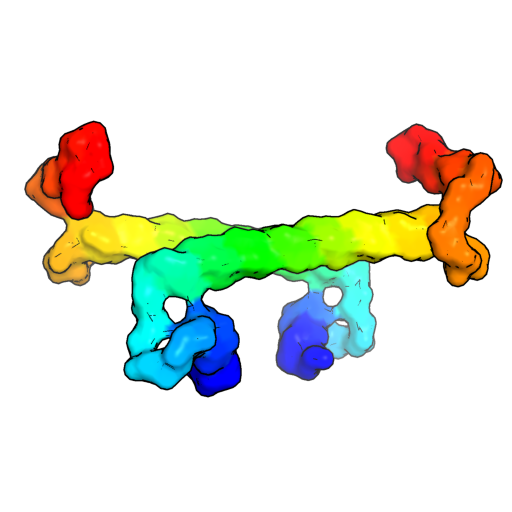29.987 -26.505 28.121 1.00 52.09 21 GLU B C 1
ATOM 657 O O . GLU B 1 21 ? 30.416 -27.635 27.874 1.00 50.79 21 GLU B O 1
ATOM 663 N N . VAL B 1 22 ? 29.890 -25.546 27.203 1.00 50.79 22 VAL B N 1
ATOM 664 C CA . VAL B 1 22 ? 30.347 -25.756 25.832 1.00 51.61 22 VAL B CA 1
ATOM 665 C C . VAL B 1 22 ? 31.869 -25.868 25.931 1.00 50.48 22 VAL B C 1
ATOM 666 O O . VAL B 1 22 ? 32.485 -26.731 25.305 1.00 48.12 22 VAL B O 1
ATOM 670 N N . LYS B 1 23 ? 32.454 -25.008 26.761 1.00 51.15 23 LYS B N 1
ATOM 671 C CA . LYS B 1 23 ? 33.891 -24.978 26.973 1.00 52.73 23 LYS B CA 1
ATOM 672 C C . LYS B 1 23 ? 34.422 -26.282 27.569 1.00 51.50 23 LYS B C 1
ATOM 673 O O . LYS B 1 23 ? 35.446 -26.797 27.128 1.00 52.63 23 LYS B O 1
ATOM 679 N N . ALA B 1 24 ? 33.727 -26.825 28.562 1.00 50.23 24 ALA B N 1
ATOM 680 C CA . ALA B 1 24 ? 34.164 -28.070 29.175 1.00 47.47 24 ALA B CA 1
ATOM 681 C C . ALA B 1 24 ? 34.019 -29.225 28.197 1.00 47.89 24 ALA B C 1
ATOM 682 O O . ALA B 1 24 ? 34.818 -30.165 28.206 1.00 48.13 24 ALA B O 1
ATOM 684 N N . PHE B 1 25 ? 32.999 -29.144 27.347 1.00 46.65 25 PHE B N 1
ATOM 685 C CA . PHE B 1 25 ? 32.728 -30.198 26.379 1.00 46.20 25 PHE B CA 1
ATOM 686 C C . PHE B 1 25 ? 33.762 -30.258 25.268 1.00 48.36 25 PHE B C 1
ATOM 687 O O . PHE B 1 25 ? 34.266 -31.333 24.928 1.00 48.16 25 PHE B O 1
ATOM 695 N N . VAL B 1 26 ? 34.061 -29.102 24.691 1.00 48.36 26 VAL B N 1
ATOM 696 C CA . VAL B 1 26 ? 35.038 -29.023 23.625 1.00 50.83 26 VAL B CA 1
ATOM 697 C C . VAL B 1 26 ? 36.385 -29.508 24.181 1.00 51.61 26 VAL B C 1
ATOM 698 O O . VAL B 1 26 ? 37.107 -30.277 23.545 1.00 51.51 26 VAL B O 1
ATOM 702 N N . SER B 1 27 ? 36.704 -29.064 25.387 1.00 51.99 27 SER B N 1
ATOM 703 C CA . SER B 1 27 ? 37.941 -29.451 26.045 1.00 53.35 27 SER B CA 1
ATOM 704 C C . SER B 1 27 ? 38.015 -30.975 26.265 1.00 54.05 27 SER B C 1
ATOM 705 O O . SER B 1 27 ? 39.003 -31.629 25.910 1.00 53.39 27 SER B O 1
ATOM 708 N N . LYS B 1 28 ? 36.949 -31.523 26.841 1.00 55.10 28 LYS B N 1
ATOM 709 C CA . LYS B 1 28 ? 36.825 -32.950 27.115 1.00 55.50 28 LYS B CA 1
ATOM 710 C C . LYS B 1 28 ? 36.894 -33.767 25.825 1.00 55.10 28 LYS B C 1
ATOM 711 O O . LYS B 1 28 ? 37.495 -34.831 25.783 1.00 56.39 28 LYS B O 1
ATOM 717 N N . LYS B 1 29 ? 36.261 -33.263 24.772 1.00 55.86 29 LYS B N 1
ATOM 718 C CA . LYS B 1 29 ? 36.238 -33.959 23.493 1.00 55.69 29 LYS B CA 1
ATOM 719 C C . LYS B 1 29 ? 37.636 -34.072 22.916 1.00 55.51 29 LYS B C 1
ATOM 720 O O . LYS B 1 29 ? 38.018 -35.103 22.359 1.00 56.03 29 LYS B O 1
ATOM 726 N N . ARG B 1 30 ? 38.385 -32.987 23.057 1.00 55.86 30 ARG B N 1
ATOM 727 C CA . ARG B 1 30 ? 39.754 -32.899 22.580 1.00 56.05 30 ARG B CA 1
ATOM 728 C C . ARG B 1 30 ? 40.626 -33.956 23.285 1.00 53.47 30 ARG B C 1
ATOM 729 O O . ARG B 1 30 ? 41.330 -34.718 22.634 1.00 53.79 30 ARG B O 1
ATOM 737 N N . ALA B 1 31 ? 40.570 -33.986 24.616 1.00 51.84 31 ALA B N 1
ATOM 738 C CA . ALA B 1 31 ? 41.335 -34.930 25.429 1.00 51.56 31 ALA B CA 1
ATOM 739 C C . ALA B 1 31 ? 41.078 -36.364 25.011 1.00 51.25 31 ALA B C 1
ATOM 740 O O . ALA B 1 31 ? 42.010 -37.144 24.830 1.00 52.66 31 ALA B O 1
ATOM 742 N N . ILE B 1 32 ? 39.807 -36.703 24.855 1.00 50.88 32 ILE B N 1
ATOM 743 C CA . ILE B 1 32 ? 39.415 -38.047 24.460 1.00 51.68 32 ILE B CA 1
ATOM 744 C C . ILE B 1 32 ? 39.982 -38.440 23.109 1.00 51.92 32 ILE B C 1
ATOM 745 O O . ILE B 1 32 ? 40.498 -39.541 22.955 1.00 51.03 32 ILE B O 1
ATOM 750 N N . LYS B 1 33 ? 39.902 -37.528 22.142 1.00 54.32 33 LYS B N 1
ATOM 751 C CA . LYS B 1 33 ? 40.400 -37.779 20.790 1.00 56.02 33 LYS B CA 1
ATOM 752 C C . LYS B 1 33 ? 41.911 -37.978 20.776 1.00 55.33 33 LYS B C 1
ATOM 753 O O . LYS B 1 33 ? 42.441 -38.768 19.988 1.00 54.86 33 LYS B O 1
ATOM 759 N N . ASN B 1 34 ? 42.602 -37.249 21.645 1.00 55.38 34 ASN B N 1
ATOM 760 C CA . ASN B 1 34 ? 44.043 -37.373 21.755 1.00 54.76 34 ASN B CA 1
ATOM 761 C C . ASN B 1 34 ? 44.401 -38.721 22.374 1.00 54.18 34 ASN B C 1
ATOM 762 O O . ASN B 1 34 ? 45.317 -39.387 21.911 1.00 52.49 34 ASN B O 1
ATOM 767 N N . GLU B 1 35 ? 43.670 -39.127 23.408 1.00 54.61 35 GLU B N 1
ATOM 768 C CA . GLU B 1 35 ? 43.900 -40.420 24.055 1.00 57.20 35 GLU B CA 1
ATOM 769 C C . GLU B 1 35 ? 43.739 -41.539 23.037 1.00 56.57 35 GLU B C 1
ATOM 770 O O . GLU B 1 35 ? 44.628 -42.371 22.854 1.00 57.34 35 GLU B O 1
ATOM 776 N N . GLN B 1 36 ? 42.583 -41.555 22.380 1.00 56.19 36 GLN B N 1
ATOM 777 C CA . GLN B 1 36 ? 42.272 -42.599 21.414 1.00 54.83 36 GLN B CA 1
ATOM 778 C C . GLN B 1 36 ? 43.321 -42.751 20.331 1.00 53.25 36 GLN B C 1
ATOM 779 O O . GLN B 1 36 ? 43.600 -43.857 19.885 1.00 52.42 36 GLN B O 1
ATOM 785 N N . LEU B 1 37 ? 43.899 -41.643 19.898 1.00 51.73 37 LEU B N 1
ATOM 786 C CA . LEU B 1 37 ? 44.913 -41.726 18.870 1.00 52.55 37 LEU B CA 1
ATOM 787 C C . LEU B 1 37 ? 46.192 -42.337 19.461 1.00 54.46 37 LEU B C 1
ATOM 788 O O . LEU B 1 37 ? 46.791 -43.232 18.849 1.00 53.20 37 LEU B O 1
ATOM 793 N N . LEU B 1 38 ? 46.599 -41.870 20.647 1.00 53.85 38 LEU B N 1
ATOM 794 C CA . LEU B 1 38 ? 47.801 -42.388 21.297 1.00 54.34 38 LEU B CA 1
ATOM 795 C C . LEU B 1 38 ? 47.651 -43.878 21.542 1.00 54.03 38 LEU B C 1
ATOM 796 O O . LEU B 1 38 ? 48.549 -44.650 21.248 1.00 54.02 38 LEU B O 1
ATOM 801 N N . GLN B 1 39 ? 46.508 -44.274 22.088 1.00 54.63 39 GLN B N 1
ATOM 802 C CA . GLN B 1 39 ? 46.247 -45.679 22.369 1.00 56.09 39 GLN B CA 1
ATOM 803 C C . GLN B 1 39 ? 46.319 -46.524 21.110 1.00 56.52 39 GLN B C 1
ATOM 804 O O . GLN B 1 39 ? 46.907 -47.601 21.103 1.00 57.15 39 GLN B O 1
ATOM 810 N N . LEU B 1 40 ? 45.711 -46.037 20.042 1.00 57.03 40 LEU B N 1
ATOM 811 C CA . LEU B 1 40 ? 45.720 -46.768 18.789 1.00 57.08 40 LEU B CA 1
ATOM 812 C C . LEU B 1 40 ? 47.169 -46.938 18.322 1.00 57.00 40 LEU B C 1
ATOM 813 O O . LEU B 1 40 ? 47.562 -48.013 17.895 1.00 58.58 40 LEU B O 1
ATOM 818 N N . ILE B 1 41 ? 47.960 -45.875 18.407 1.00 57.00 41 ILE B N 1
ATOM 819 C CA . ILE B 1 41 ? 49.367 -45.932 18.017 1.00 57.62 41 ILE B CA 1
ATOM 820 C C . ILE B 1 41 ? 50.114 -46.934 18.912 1.00 59.23 41 ILE B C 1
ATOM 821 O O . ILE B 1 41 ? 50.957 -47.709 18.434 1.00 57.97 41 ILE B O 1
ATOM 826 N N . PHE B 1 42 ? 49.801 -46.914 20.205 1.00 59.00 42 PHE B N 1
ATOM 827 C CA . PHE B 1 42 ? 50.429 -47.823 21.149 1.00 60.08 42 PHE B CA 1
ATOM 828 C C . PHE B 1 42 ? 50.112 -49.273 20.793 1.00 61.49 42 PHE B C 1
ATOM 829 O O . PHE B 1 42 ? 51.009 -50.096 20.605 1.00 60.83 42 PHE B O 1
ATOM 837 N N . LYS B 1 43 ? 48.822 -49.583 20.723 1.00 62.91 43 LYS B N 1
ATOM 838 C CA . LYS B 1 43 ? 48.384 -50.932 20.397 1.00 63.72 43 LYS B CA 1
ATOM 839 C C . LYS B 1 43 ? 48.977 -51.468 19.100 1.00 63.46 43 LYS B C 1
ATOM 840 O O . LYS B 1 43 ? 49.152 -52.672 18.953 1.00 62.93 43 LYS B O 1
ATOM 846 N N . SER B 1 44 ? 49.292 -50.593 18.155 1.00 63.71 44 SER B N 1
ATOM 847 C CA . SER B 1 44 ? 49.831 -51.074 16.894 1.00 65.96 44 SER B CA 1
ATOM 848 C C . SER B 1 44 ? 51.308 -51.428 17.008 1.00 67.57 44 SER B C 1
ATOM 849 O O . SER B 1 44 ? 51.799 -52.309 16.305 1.00 70.05 44 SER B O 1
ATOM 852 N N . ILE B 1 45 ? 52.021 -50.747 17.896 1.00 67.66 45 ILE B N 1
ATOM 853 C CA . ILE B 1 45 ? 53.434 -51.044 18.081 1.00 67.20 45 ILE B CA 1
ATOM 854 C C . ILE B 1 45 ? 53.536 -52.328 18.908 1.00 67.45 45 ILE B C 1
ATOM 855 O O . ILE B 1 45 ? 54.393 -53.188 18.651 1.00 67.32 45 ILE B O 1
ATOM 860 N N . ASP B 1 46 ? 52.630 -52.438 19.882 1.00 67.39 46 ASP B N 1
ATOM 861 C CA . ASP B 1 46 ? 52.529 -53.571 20.802 1.00 67.77 46 ASP B CA 1
ATOM 862 C C . ASP B 1 46 ? 51.963 -54.808 20.110 1.00 69.95 46 ASP B C 1
ATOM 863 O O . ASP B 1 46 ? 50.881 -55.289 20.463 1.00 70.19 46 ASP B O 1
ATOM 868 N N . ALA B 1 47 ? 52.711 -55.334 19.143 1.00 71.51 47 ALA B N 1
ATOM 869 C CA . ALA B 1 47 ? 52.283 -56.503 18.385 1.00 73.22 47 ALA B CA 1
ATOM 870 C C . ALA B 1 47 ? 51.718 -57.686 19.178 1.00 74.80 47 ALA B C 1
ATOM 871 O O . ALA B 1 47 ? 50.654 -58.196 18.827 1.00 75.62 47 ALA B O 1
ATOM 873 N N . ASP B 1 48 ? 52.386 -58.125 20.244 1.00 76.38 48 ASP B N 1
ATOM 874 C CA . ASP B 1 48 ? 51.860 -59.274 20.984 1.00 77.53 48 ASP B CA 1
ATOM 875 C C . ASP B 1 48 ? 50.719 -58.925 21.934 1.00 77.20 48 ASP B C 1
ATOM 876 O O . ASP B 1 48 ? 50.255 -59.775 22.705 1.00 79.34 48 ASP B O 1
ATOM 881 N N . GLY B 1 49 ? 50.272 -57.675 21.878 1.00 74.95 49 GLY B N 1
ATOM 882 C CA . GLY B 1 49 ? 49.176 -57.226 22.715 1.00 72.66 49 GLY B CA 1
ATOM 883 C C . GLY B 1 49 ? 49.218 -57.506 24.206 1.00 72.81 49 GLY B C 1
ATOM 884 O O . GLY B 1 49 ? 48.168 -57.662 24.826 1.00 72.19 49 GLY B O 1
ATOM 885 N N . ASN B 1 50 ? 50.403 -57.534 24.806 1.00 72.26 50 ASN B N 1
ATOM 886 C CA . ASN B 1 50 ? 50.480 -57.802 26.236 1.00 72.09 50 ASN B CA 1
ATOM 887 C C . ASN B 1 50 ? 50.484 -56.522 27.085 1.00 71.52 50 ASN B C 1
ATOM 888 O O . ASN B 1 50 ? 50.623 -56.600 28.306 1.00 71.51 50 ASN B O 1
ATOM 893 N N . GLY B 1 51 ? 50.354 -55.350 26.452 1.00 70.35 51 GLY B N 1
ATOM 894 C CA . GLY B 1 51 ? 50.305 -54.098 27.204 1.00 68.97 51 GLY B CA 1
ATOM 895 C C . GLY B 1 51 ? 51.596 -53.334 27.463 1.00 68.94 51 GLY B C 1
ATOM 896 O O . GLY B 1 51 ? 51.588 -52.288 28.124 1.00 68.76 51 GLY B O 1
ATOM 897 N N . GLU B 1 52 ? 52.704 -53.833 26.932 1.00 68.03 52 GLU B N 1
ATOM 898 C CA . GLU B 1 52 ? 53.995 -53.191 27.117 1.00 69.35 52 GLU B CA 1
ATOM 899 C C . GLU B 1 52 ? 54.672 -53.318 25.765 1.00 68.43 52 GLU B C 1
ATOM 900 O O . GLU B 1 52 ? 54.391 -54.256 25.049 1.00 68.10 52 GLU B O 1
ATOM 906 N N . ILE B 1 53 ? 55.547 -52.403 25.378 1.00 67.23 53 ILE B N 1
ATOM 907 C CA . ILE B 1 53 ? 56.202 -52.623 24.104 1.00 66.14 53 ILE B CA 1
ATOM 908 C C . ILE B 1 53 ? 57.677 -52.917 24.435 1.00 66.42 53 ILE B C 1
ATOM 909 O O . ILE B 1 53 ? 58.347 -52.138 25.117 1.00 66.40 53 ILE B O 1
ATOM 914 N N . ASP B 1 54 ? 58.156 -54.084 24.003 1.00 66.45 54 ASP B N 1
ATOM 915 C CA . ASP B 1 54 ? 59.535 -54.499 24.270 1.00 67.20 54 ASP B CA 1
ATOM 916 C C . ASP B 1 54 ? 60.451 -53.952 23.195 1.00 67.26 54 ASP B C 1
ATOM 917 O O . ASP B 1 54 ? 59.969 -53.449 22.179 1.00 68.06 54 ASP B O 1
ATOM 922 N N . GLN B 1 55 ? 61.760 -54.029 23.422 1.00 67.85 55 GLN B N 1
ATOM 923 C CA . GLN B 1 55 ? 62.727 -53.501 22.464 1.00 68.49 55 GLN B CA 1
ATOM 924 C C . GLN B 1 55 ? 62.537 -54.066 21.070 1.00 68.61 55 GLN B C 1
ATOM 925 O O . GLN B 1 55 ? 62.926 -53.436 20.081 1.00 68.25 55 GLN B O 1
ATOM 931 N N . ASN B 1 56 ? 61.963 -55.261 20.985 1.00 69.67 56 ASN B N 1
ATOM 932 C CA . ASN B 1 56 ? 61.750 -55.882 19.684 1.00 71.82 56 ASN B CA 1
ATOM 933 C C . ASN B 1 56 ? 60.597 -55.201 18.956 1.00 70.10 56 ASN B C 1
ATOM 934 O O . ASN B 1 56 ? 60.739 -54.777 17.806 1.00 69.82 56 ASN B O 1
ATOM 939 N N . GLU B 1 57 ? 59.459 -55.090 19.628 1.00 68.33 57 GLU B N 1
ATOM 940 C CA . GLU B 1 57 ? 58.316 -54.412 19.036 1.00 65.56 57 GLU B CA 1
ATOM 941 C C . GLU B 1 57 ? 58.729 -53.006 18.662 1.00 65.96 57 GLU B C 1
ATOM 942 O O . GLU B 1 57 ? 58.368 -52.518 17.601 1.00 66.55 57 GLU B O 1
ATOM 948 N N . PHE B 1 58 ? 59.512 -52.374 19.531 1.00 65.66 58 PHE B N 1
ATOM 949 C CA . PHE B 1 58 ? 59.980 -51.009 19.308 1.00 67.39 58 PHE B CA 1
ATOM 950 C C . PHE B 1 58 ? 60.891 -50.889 18.107 1.00 68.93 58 PHE B C 1
ATOM 951 O O . PHE B 1 58 ? 60.823 -49.910 17.370 1.00 69.50 58 PHE B O 1
ATOM 959 N N . ALA B 1 59 ? 61.767 -51.870 17.929 1.00 72.18 59 ALA B N 1
ATOM 960 C CA . ALA B 1 59 ? 62.727 -51.854 16.834 1.00 73.76 59 ALA B CA 1
ATOM 961 C C . ALA B 1 59 ? 62.063 -51.994 15.470 1.00 74.89 59 ALA B C 1
ATOM 962 O O . ALA B 1 59 ? 62.431 -51.301 14.518 1.00 73.44 59 ALA B O 1
ATOM 964 N N . LYS B 1 60 ? 61.097 -52.902 15.366 1.00 76.67 60 LYS B N 1
ATOM 965 C CA . LYS B 1 60 ? 60.393 -53.086 14.103 1.00 79.47 60 LYS B CA 1
ATOM 966 C C . LYS B 1 60 ? 59.835 -51.729 13.694 1.00 81.18 60 LYS B C 1
ATOM 967 O O . LYS B 1 60 ? 60.111 -51.221 12.602 1.00 81.09 60 LYS B O 1
ATOM 973 N N . PHE B 1 61 ? 59.065 -51.141 14.604 1.00 82.47 61 PHE B N 1
ATOM 974 C CA . PHE B 1 61 ? 58.443 -49.844 14.392 1.00 83.42 61 PHE B CA 1
ATOM 975 C C . PHE B 1 61 ? 59.376 -48.802 13.791 1.00 84.97 61 PHE B C 1
ATOM 976 O O . PHE B 1 61 ? 59.062 -48.217 12.762 1.00 85.61 61 PHE B O 1
ATOM 984 N N . TYR B 1 62 ? 60.525 -48.562 14.410 1.00 87.26 62 TYR B N 1
ATOM 985 C CA . TYR B 1 62 ? 61.416 -47.554 13.861 1.00 90.70 62 TYR B CA 1
ATOM 986 C C . TYR B 1 62 ? 62.146 -47.951 12.580 1.00 93.31 62 TYR B C 1
ATOM 987 O O . TYR B 1 62 ? 62.203 -49.125 12.193 1.00 93.24 62 TYR B O 1
ATOM 996 N N . GLY B 1 63 ? 62.677 -46.940 11.910 1.00 95.58 63 GLY B N 1
ATOM 997 C CA . GLY B 1 63 ? 63.396 -47.140 10.666 1.00 98.12 63 GLY B CA 1
ATOM 998 C C . GLY B 1 63 ? 63.167 -45.786 10.055 1.00 99.57 63 GLY B C 1
ATOM 999 O O . GLY B 1 63 ? 63.401 -44.775 10.728 1.00 100.42 63 GLY B O 1
ATOM 1000 N N . SER B 1 64 ? 62.748 -45.734 8.794 1.00 100.22 64 SER B N 1
ATOM 1001 C CA . SER B 1 64 ? 62.397 -44.442 8.222 1.00 100.36 64 SER B CA 1
ATOM 1002 C C . SER B 1 64 ? 61.071 -44.334 8.974 1.00 99.60 64 SER B C 1
ATOM 1003 O O . SER B 1 64 ? 60.523 -43.249 9.183 1.00 97.73 64 SER B O 1
ATOM 1006 N N . ILE B 1 65 ? 60.618 -45.522 9.393 1.00 100.22 65 ILE B N 1
ATOM 1007 C CA . ILE B 1 65 ? 59.391 -45.810 10.127 1.00 99.78 65 ILE B CA 1
ATOM 1008 C C . ILE B 1 65 ? 58.394 -46.341 9.116 1.00 100.54 65 ILE B C 1
ATOM 1009 O O . ILE B 1 65 ? 58.840 -47.035 8.179 1.00 100.36 65 ILE B O 1
#

B-factor: mean 66.4, std 14.73, range [44.03, 113.59]

Nearest PDB structures (foldseek):
  2nxq-assembly1_A  TM=1.010E+00  e=4.550E-08  Entamoeba histolytica HM-1:IMSS
  6u39-assembly4_G  TM=5.741E-01  e=2.702E-01  Homo sapiens
  6u39-assembly9_Q  TM=5.574E-01  e=7.826E-01  Homo sapiens
  6u39-assembly6_K  TM=4.729E-01  e=7.290E-01  Homo sapiens
  6u39-assembly10_S  TM=5.692E-01  e=1.590E+00  Homo sapiens

Foldseek 3Di:
DPVVVVVLVVVPPPDRDPVSVVVVVVVVVVVVVVVVVVVVVCQLCVVPPRDHDVVSVVCCDDVGDD/DPPVQVVLVVVPPSDRDPVSVVVVVVVVVVVVVVVVVVVVVCVLCVVPPPDHDPVSVVVPDDVD